Protein AF-A0A5N8YUF5-F1 (afdb_monomer_lite)

pLDDT: mean 70.06, std 10.8, range [46.75, 86.88]

Radius of gyration: 14.83 Å; chains: 1; bounding box: 30×30×35 Å

Foldseek 3Di:
DVVVVVPDDPVVCCVVCVVVVVVVVVLCVVQVPPPDPVSSVVSVVVVVVVVVVVVVVVCVVVVD

Secondary structure (DSSP, 8-state):
-TTHHHHS-HHHHHHHHHHHHHHHHHHHHHH--SS-HHHHHHHHHHHHHHHHHHHHHHHHHHT-

Structure (mmCIF, N/CA/C/O backbone):
data_AF-A0A5N8YUF5-F1
#
_entry.id   AF-A0A5N8YUF5-F1
#
loop_
_atom_site.group_PDB
_atom_site.id
_atom_site.type_symbol
_atom_site.label_atom_id
_atom_site.label_alt_id
_atom_site.label_comp_id
_atom_site.label_asym_id
_atom_site.label_entity_id
_atom_site.label_seq_id
_atom_site.pdbx_PDB_ins_code
_atom_site.Cartn_x
_atom_site.Cartn_y
_atom_site.Cartn_z
_atom_site.occupancy
_atom_site.B_i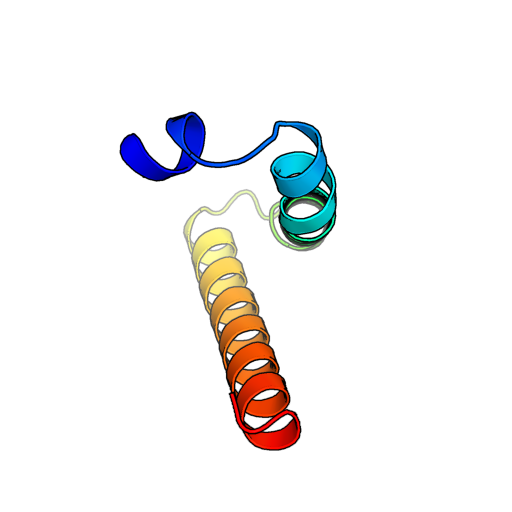so_or_equiv
_atom_site.auth_seq_id
_atom_site.auth_comp_id
_atom_site.auth_asym_id
_atom_site.auth_atom_id
_atom_site.pdbx_PDB_model_num
ATOM 1 N N . MET A 1 1 ? -13.021 12.427 3.186 1.00 48.75 1 MET A N 1
ATOM 2 C CA . MET A 1 1 ? -11.703 12.625 3.833 1.00 48.75 1 MET A CA 1
ATOM 3 C C . MET A 1 1 ? -11.682 13.829 4.771 1.00 48.75 1 MET A C 1
ATOM 5 O O . MET A 1 1 ? -11.269 13.637 5.899 1.00 48.75 1 MET A O 1
ATOM 9 N N . PHE A 1 2 ? -12.182 15.015 4.393 1.00 46.75 2 PHE A N 1
ATOM 10 C CA . PHE A 1 2 ? -12.173 16.204 5.273 1.00 46.75 2 PHE A CA 1
ATOM 11 C C . PHE A 1 2 ? -12.916 16.040 6.615 1.00 46.75 2 PHE A C 1
ATOM 13 O O . PHE A 1 2 ? -12.475 16.559 7.632 1.00 46.75 2 PHE A O 1
ATOM 20 N N . THR A 1 3 ? -14.000 15.267 6.644 1.00 53.75 3 THR A N 1
ATOM 21 C CA . THR A 1 3 ? -14.801 15.023 7.855 1.00 53.75 3 THR A CA 1
ATOM 22 C C . THR A 1 3 ? -14.207 13.980 8.808 1.00 53.75 3 THR A C 1
ATOM 24 O O . THR A 1 3 ? -14.452 14.070 10.003 1.00 53.75 3 THR A O 1
ATOM 27 N N . LEU A 1 4 ? -13.374 13.040 8.329 1.00 51.28 4 LEU A N 1
ATOM 28 C CA . LEU A 1 4 ? -12.720 12.035 9.190 1.00 51.28 4 LEU A CA 1
ATOM 29 C C . LEU A 1 4 ? -11.659 12.651 10.111 1.00 51.28 4 LEU A C 1
ATOM 31 O O . LEU A 1 4 ? -11.473 12.184 11.231 1.00 51.28 4 LEU A O 1
ATOM 35 N N . PHE A 1 5 ? -10.978 13.704 9.654 1.00 53.44 5 PHE A N 1
ATOM 36 C CA . PHE A 1 5 ? -9.952 14.391 10.441 1.00 53.44 5 PHE A CA 1
ATOM 37 C C . PHE A 1 5 ? -10.526 15.190 11.619 1.00 53.44 5 PHE A C 1
ATOM 39 O O . PHE A 1 5 ? -9.790 15.500 12.548 1.00 53.44 5 PHE A O 1
ATOM 46 N N . GLN A 1 6 ? -11.824 15.517 11.603 1.00 58.94 6 GLN A N 1
ATOM 47 C CA . GLN A 1 6 ? -12.473 16.284 12.673 1.00 58.94 6 GLN A CA 1
ATOM 48 C C . GLN A 1 6 ? -13.101 15.404 13.762 1.00 58.94 6 GLN A C 1
ATOM 50 O O . GLN A 1 6 ? -13.317 15.881 14.872 1.00 58.94 6 GLN A O 1
ATOM 55 N N . SER A 1 7 ? -13.388 14.132 13.468 1.00 59.25 7 SER A N 1
ATOM 56 C CA . SER A 1 7 ? -14.111 13.227 14.373 1.00 59.25 7 SER A CA 1
ATOM 57 C C . SER A 1 7 ? -13.233 12.188 15.082 1.00 59.25 7 SER A C 1
ATOM 59 O O . SER A 1 7 ? -13.741 11.446 15.918 1.00 59.25 7 SER A O 1
ATOM 61 N N . LEU A 1 8 ? -11.937 12.099 14.760 1.00 56.69 8 LEU A N 1
ATOM 62 C CA . LEU A 1 8 ? -11.014 11.104 15.323 1.00 56.69 8 LEU A CA 1
ATOM 63 C C . LEU A 1 8 ? -9.925 11.764 16.171 1.00 56.69 8 LEU A C 1
ATOM 65 O O . LEU A 1 8 ? -9.296 12.736 15.757 1.00 56.69 8 LEU A O 1
ATOM 69 N N . SER A 1 9 ? -9.671 11.209 17.359 1.00 62.88 9 SER A N 1
ATOM 70 C CA . SER A 1 9 ? -8.570 11.664 18.209 1.00 62.88 9 SER A CA 1
ATOM 71 C C . SER A 1 9 ? -7.227 11.441 17.500 1.00 62.88 9 SER A C 1
ATOM 73 O O . SER A 1 9 ? -6.996 10.384 16.910 1.00 62.88 9 SER A O 1
ATOM 75 N N . VAL A 1 10 ? -6.309 12.410 17.589 1.00 62.16 10 VAL A N 1
ATOM 76 C CA . VAL A 1 10 ? -4.963 12.353 16.967 1.00 62.16 10 VAL A CA 1
ATOM 77 C C . VAL A 1 10 ? -4.228 11.050 17.321 1.00 62.16 10 VAL A C 1
ATOM 79 O O . VAL A 1 10 ? -3.473 10.506 16.522 1.00 62.16 10 VAL A O 1
ATOM 82 N N . ARG A 1 11 ? -4.511 10.498 18.508 1.00 59.81 11 ARG A N 1
ATOM 83 C CA . ARG A 1 11 ? -3.961 9.234 19.001 1.00 59.81 11 ARG A CA 1
ATOM 84 C C . ARG A 1 11 ? -4.506 8.004 18.266 1.00 59.81 11 ARG A C 1
ATOM 86 O O . ARG A 1 11 ? -3.726 7.111 17.957 1.00 59.81 11 ARG A O 1
ATOM 93 N N . GLN A 1 12 ? -5.806 7.952 17.974 1.00 62.28 12 GLN A N 1
ATOM 94 C CA . GLN A 1 12 ? -6.392 6.873 17.165 1.00 62.28 12 GLN A CA 1
ATOM 95 C C . GLN A 1 12 ? -5.936 6.965 15.712 1.00 62.28 12 GLN A C 1
ATOM 97 O O . GLN A 1 12 ? -5.577 5.950 15.126 1.00 62.28 12 GLN A O 1
ATOM 102 N N . LEU A 1 13 ? -5.845 8.184 15.176 1.00 63.22 13 LEU A N 1
ATOM 103 C CA . LEU A 1 13 ? -5.321 8.420 13.836 1.00 63.22 13 LEU A CA 1
ATOM 104 C C . LEU A 1 13 ? -3.881 7.909 13.702 1.00 63.22 13 LEU A C 1
ATOM 106 O O . LEU A 1 13 ? -3.561 7.229 12.738 1.00 63.22 13 LEU A O 1
ATOM 110 N N . LEU A 1 14 ? -3.023 8.182 14.690 1.00 62.03 14 LEU A N 1
ATOM 111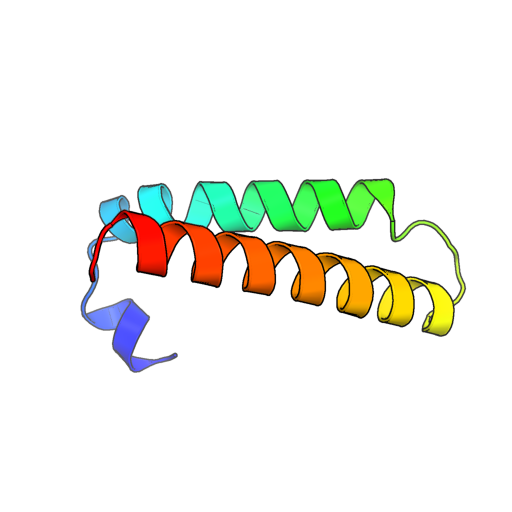 C CA . LEU A 1 14 ? -1.642 7.703 14.694 1.00 62.03 14 LEU A CA 1
ATOM 112 C C . LEU A 1 14 ? -1.550 6.184 14.856 1.00 62.03 14 LEU A C 1
ATOM 114 O O . LEU A 1 14 ? -0.763 5.565 14.158 1.00 62.03 14 LEU A O 1
ATOM 118 N N . ILE A 1 15 ? -2.344 5.556 15.724 1.00 67.38 15 ILE A N 1
ATOM 119 C CA . ILE A 1 15 ? -2.265 4.098 15.921 1.00 67.38 15 ILE A CA 1
ATOM 120 C C . ILE A 1 15 ? -2.821 3.332 14.711 1.00 67.38 15 ILE A C 1
ATOM 122 O O . ILE A 1 15 ? -2.252 2.309 14.336 1.00 67.38 15 ILE A O 1
ATOM 126 N N . GLU A 1 16 ? -3.890 3.817 14.076 1.00 66.56 16 GLU A N 1
ATOM 127 C CA . GLU A 1 16 ? -4.485 3.148 12.912 1.00 66.56 16 GLU A CA 1
ATOM 128 C C . GLU A 1 16 ? -3.800 3.507 11.590 1.00 66.56 16 GLU A C 1
ATOM 130 O O . GLU A 1 16 ? -3.658 2.644 10.724 1.00 66.56 16 GLU A O 1
ATOM 135 N N . GLN A 1 17 ? -3.350 4.755 11.410 1.00 63.84 17 GLN A N 1
ATOM 136 C CA . GLN A 1 17 ? -2.726 5.181 10.154 1.00 63.84 17 GLN A CA 1
ATOM 137 C C . GLN A 1 17 ? -1.210 5.008 10.145 1.00 63.84 17 GLN A C 1
ATOM 139 O O . GLN A 1 17 ? -0.672 4.793 9.064 1.00 63.84 17 GLN A O 1
ATOM 144 N N . ALA A 1 18 ? -0.499 5.028 11.282 1.00 70.38 18 ALA A N 1
ATOM 145 C CA . ALA A 1 18 ? 0.955 4.821 11.260 1.00 70.38 18 ALA A CA 1
ATOM 146 C C . ALA A 1 18 ? 1.371 3.472 10.645 1.00 70.38 18 ALA A C 1
ATOM 148 O O . ALA A 1 18 ? 2.296 3.482 9.836 1.00 70.38 18 ALA A O 1
ATOM 149 N N . PRO A 1 19 ? 0.697 2.333 10.907 1.00 73.81 19 PRO A N 1
ATOM 150 C CA . PRO A 1 19 ? 1.020 1.074 10.237 1.00 73.81 19 PRO A CA 1
ATOM 151 C C . PRO A 1 19 ? 0.817 1.151 8.719 1.00 73.81 19 PRO A C 1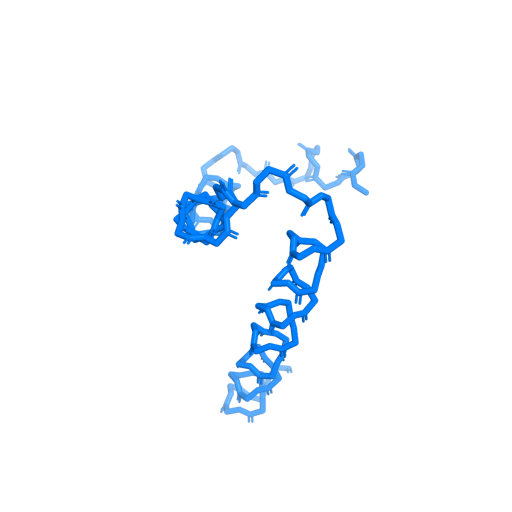
ATOM 153 O O . PRO A 1 19 ? 1.614 0.608 7.957 1.00 73.81 19 PRO A O 1
ATOM 156 N N . ALA A 1 20 ? -0.222 1.860 8.269 1.00 70.62 20 ALA A N 1
ATOM 157 C CA . ALA A 1 20 ? -0.514 2.052 6.851 1.00 70.62 20 ALA A CA 1
ATOM 158 C C . ALA A 1 20 ? 0.490 3.002 6.174 1.00 70.62 20 ALA A C 1
ATOM 160 O O . ALA A 1 20 ? 0.930 2.742 5.054 1.00 70.62 20 ALA A O 1
ATOM 161 N N . VAL A 1 21 ? 0.900 4.072 6.858 1.00 69.56 21 VAL A N 1
ATOM 162 C CA . VAL A 1 21 ? 1.930 5.007 6.384 1.00 69.56 21 VAL A CA 1
ATOM 163 C C . VAL A 1 21 ? 3.280 4.302 6.304 1.00 69.56 21 VAL A C 1
ATOM 165 O O . VAL A 1 21 ? 3.914 4.333 5.259 1.00 69.56 21 VAL A O 1
ATOM 168 N N . VAL A 1 22 ? 3.692 3.586 7.351 1.00 75.81 22 VAL A N 1
ATOM 169 C CA . VAL A 1 22 ? 4.958 2.838 7.346 1.00 75.81 22 VAL A CA 1
ATOM 170 C C . VAL A 1 22 ? 4.934 1.735 6.285 1.00 75.81 22 VAL A C 1
ATOM 172 O O . VAL A 1 22 ? 5.884 1.604 5.519 1.00 75.81 22 VAL A O 1
ATOM 175 N N . GLY A 1 23 ? 3.837 0.982 6.172 1.00 74.50 23 GLY A N 1
ATOM 176 C CA . GLY A 1 23 ? 3.693 -0.063 5.157 1.00 74.50 23 GLY A CA 1
ATOM 177 C C . GLY A 1 23 ? 3.751 0.483 3.729 1.00 74.50 23 GLY A C 1
ATOM 178 O O . GLY A 1 23 ? 4.471 -0.059 2.894 1.00 74.50 23 GLY A O 1
ATOM 179 N N . SER A 1 24 ? 3.050 1.586 3.451 1.00 68.06 24 SER A N 1
ATOM 180 C CA . SER A 1 24 ? 3.088 2.234 2.132 1.00 68.06 24 SER A CA 1
ATOM 181 C C . SER A 1 24 ? 4.456 2.840 1.814 1.00 68.06 24 SER A C 1
ATOM 183 O O . SER A 1 24 ? 4.888 2.769 0.668 1.00 68.06 24 SER A O 1
ATOM 185 N N . MET A 1 25 ? 5.171 3.356 2.814 1.00 66.19 25 MET A N 1
ATOM 186 C CA . MET A 1 25 ? 6.510 3.924 2.651 1.00 66.19 25 MET A CA 1
ATOM 187 C C . MET A 1 25 ? 7.572 2.844 2.396 1.00 66.19 25 MET A C 1
ATOM 189 O O . MET A 1 25 ? 8.400 3.010 1.507 1.00 66.19 25 MET A O 1
ATOM 193 N N . LEU A 1 26 ? 7.495 1.692 3.072 1.00 70.62 26 LEU A N 1
ATOM 194 C CA . LEU A 1 26 ? 8.363 0.538 2.791 1.00 70.62 26 LEU A CA 1
ATOM 195 C C . LEU A 1 26 ? 8.117 -0.041 1.393 1.00 70.62 26 LEU A C 1
ATOM 197 O O . LEU A 1 26 ? 9.058 -0.405 0.689 1.00 70.62 26 LEU A O 1
ATOM 201 N N . ILE A 1 27 ? 6.851 -0.101 0.974 1.00 71.12 27 ILE A N 1
ATOM 202 C CA . ILE A 1 27 ? 6.476 -0.494 -0.387 1.00 71.12 27 ILE A CA 1
ATOM 203 C C . ILE A 1 27 ? 7.026 0.521 -1.397 1.00 71.12 27 ILE A C 1
ATOM 205 O O . ILE A 1 27 ? 7.601 0.116 -2.406 1.00 71.12 27 ILE A O 1
ATOM 209 N N . ALA A 1 28 ? 6.912 1.819 -1.103 1.00 67.62 28 ALA A N 1
ATOM 210 C CA . ALA A 1 28 ? 7.483 2.883 -1.920 1.00 67.62 28 ALA A CA 1
ATOM 211 C C . ALA A 1 28 ? 9.005 2.713 -2.084 1.00 67.62 28 ALA A C 1
ATOM 213 O O . ALA A 1 28 ? 9.512 2.622 -3.198 1.00 67.62 28 ALA A O 1
ATOM 214 N N . GLU A 1 29 ? 9.748 2.567 -0.990 1.00 66.62 29 GLU A N 1
ATOM 215 C CA . GLU A 1 29 ? 11.206 2.413 -1.050 1.00 66.62 29 GLU A CA 1
ATOM 216 C C . GLU A 1 29 ? 11.672 1.123 -1.742 1.00 66.62 29 GLU A C 1
ATOM 218 O O . GLU A 1 29 ? 12.727 1.125 -2.387 1.00 66.62 29 GLU A O 1
ATOM 223 N N . ALA A 1 30 ? 10.911 0.030 -1.619 1.00 65.38 30 ALA A N 1
ATOM 224 C CA . ALA A 1 30 ? 11.253 -1.259 -2.217 1.00 65.38 30 ALA A CA 1
ATOM 225 C C . ALA A 1 30 ? 10.912 -1.341 -3.713 1.00 65.38 30 ALA A C 1
ATOM 227 O O . ALA A 1 30 ? 11.649 -1.970 -4.474 1.00 65.38 30 ALA A O 1
ATOM 228 N N . PHE A 1 31 ? 9.813 -0.715 -4.141 1.00 60.53 31 PHE A N 1
ATOM 229 C CA . PHE A 1 31 ? 9.271 -0.885 -5.490 1.00 60.53 31 PHE A CA 1
AT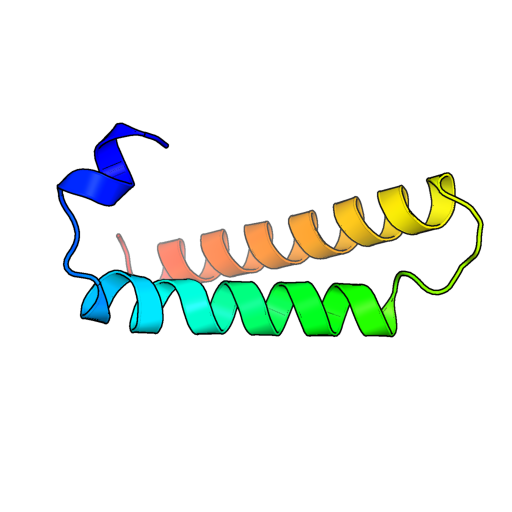OM 230 C C . PHE A 1 31 ? 9.351 0.364 -6.377 1.00 60.53 31 PHE A C 1
ATOM 232 O O . PHE A 1 31 ? 9.139 0.237 -7.577 1.00 60.53 31 PHE A O 1
ATOM 239 N N . TYR A 1 32 ? 9.682 1.546 -5.849 1.00 59.66 32 TYR A N 1
ATOM 240 C CA . TYR A 1 32 ? 9.633 2.823 -6.584 1.00 59.66 32 TYR A CA 1
ATOM 241 C C . TYR A 1 32 ? 11.008 3.473 -6.681 1.00 59.66 32 TYR A C 1
ATOM 243 O O . TYR A 1 32 ? 11.231 4.629 -6.337 1.00 59.66 32 TYR A O 1
ATOM 251 N N . LYS A 1 33 ? 11.979 2.669 -7.117 1.00 62.94 33 LYS A N 1
ATOM 252 C CA . LYS A 1 33 ? 13.292 3.153 -7.570 1.00 62.94 33 LYS A CA 1
ATOM 253 C C . LYS A 1 33 ? 13.487 2.980 -9.072 1.00 62.94 33 LYS A C 1
ATOM 255 O O . LYS A 1 33 ? 14.510 3.392 -9.615 1.00 62.94 33 LYS A O 1
ATOM 260 N N . PHE A 1 34 ? 12.526 2.358 -9.752 1.00 59.41 34 PHE A N 1
ATOM 261 C CA . PHE A 1 34 ? 12.545 2.236 -11.198 1.00 59.41 34 PHE A CA 1
ATOM 262 C C . PHE A 1 34 ? 12.198 3.615 -11.743 1.00 59.41 34 PHE A C 1
ATOM 264 O O . PHE A 1 34 ? 11.056 4.026 -11.626 1.00 59.41 34 PHE A O 1
ATOM 271 N N . GLY A 1 35 ? 13.153 4.338 -12.330 1.00 62.91 35 GLY A N 1
ATOM 272 C CA . GLY A 1 35 ? 12.937 5.667 -12.933 1.00 62.91 35 GLY A CA 1
ATOM 273 C C . GLY A 1 35 ? 11.953 5.700 -14.119 1.00 62.91 35 GLY A C 1
ATOM 274 O O . GLY A 1 35 ? 12.057 6.572 -14.976 1.00 62.91 35 GLY A O 1
ATOM 275 N N . SER A 1 36 ? 11.035 4.733 -14.205 1.00 60.62 36 SER A N 1
ATOM 276 C CA . SER A 1 36 ? 9.938 4.617 -15.151 1.00 60.62 36 SER A CA 1
ATOM 277 C C . SER A 1 36 ? 8.608 4.588 -14.395 1.00 60.62 36 SER A C 1
ATOM 279 O O . SER A 1 36 ? 8.241 3.592 -13.769 1.00 60.62 36 SER A O 1
ATOM 281 N N . PHE A 1 37 ? 7.849 5.669 -14.566 1.00 61.34 37 PHE A N 1
ATOM 282 C CA . PHE A 1 37 ? 6.534 5.901 -13.968 1.00 61.34 37 PHE A CA 1
ATOM 283 C C . PHE A 1 37 ? 5.538 4.744 -14.174 1.00 61.34 37 PHE A C 1
ATOM 285 O O . PHE A 1 37 ? 4.708 4.458 -13.318 1.00 61.34 37 PHE A O 1
ATOM 292 N N . THR A 1 38 ? 5.605 4.031 -15.304 1.00 69.62 38 THR A N 1
ATOM 293 C CA . THR A 1 38 ? 4.677 2.917 -15.584 1.00 69.62 38 THR A CA 1
ATOM 294 C C . THR A 1 38 ? 4.963 1.685 -14.722 1.00 69.62 38 THR A C 1
ATOM 296 O O . THR A 1 38 ? 4.032 1.028 -14.262 1.00 69.62 38 THR A O 1
ATOM 299 N N . LEU A 1 39 ? 6.238 1.378 -14.470 1.00 66.19 39 LEU A N 1
ATOM 300 C CA . LEU A 1 39 ? 6.650 0.258 -13.614 1.00 66.19 39 LEU A CA 1
ATOM 301 C C . LEU A 1 39 ? 6.259 0.506 -12.156 1.00 66.19 39 LEU A C 1
ATOM 303 O O . LEU A 1 39 ? 5.746 -0.387 -11.488 1.00 66.19 39 LEU A O 1
ATOM 307 N N . GLU A 1 40 ? 6.425 1.746 -11.714 1.00 68.50 40 GLU A N 1
ATOM 308 C CA . GLU A 1 40 ? 5.982 2.241 -10.413 1.00 68.50 40 GLU A CA 1
ATOM 309 C C . GLU A 1 40 ? 4.461 2.107 -10.232 1.00 68.50 40 GLU A C 1
ATOM 311 O O . GLU A 1 40 ? 3.987 1.580 -9.224 1.00 68.50 40 GLU A O 1
ATOM 316 N N . VAL A 1 41 ? 3.673 2.496 -11.239 1.00 74.62 41 VAL A N 1
ATOM 317 C CA . VAL A 1 41 ? 2.208 2.340 -11.215 1.00 74.62 41 VAL A CA 1
ATOM 318 C C . VAL A 1 41 ? 1.788 0.867 -11.206 1.00 74.62 41 VAL A C 1
ATOM 320 O O . VAL A 1 41 ? 0.868 0.495 -10.478 1.00 74.62 41 VAL A O 1
ATOM 323 N N . LEU A 1 42 ? 2.455 -0.001 -11.969 1.00 72.81 42 LEU A N 1
ATOM 324 C CA . LEU A 1 42 ? 2.153 -1.437 -11.960 1.00 72.81 42 LEU A CA 1
ATOM 325 C C . LEU A 1 42 ? 2.502 -2.088 -10.618 1.00 72.81 42 LEU A C 1
ATOM 327 O O . LEU A 1 42 ? 1.727 -2.905 -10.114 1.00 72.81 42 LEU A O 1
ATOM 331 N N . ALA A 1 43 ? 3.619 -1.693 -10.008 1.00 77.62 43 ALA A N 1
ATOM 332 C CA . ALA A 1 43 ? 3.981 -2.143 -8.672 1.00 77.62 43 ALA A CA 1
ATOM 333 C C . ALA A 1 43 ? 2.973 -1.661 -7.615 1.00 77.62 43 ALA A C 1
ATOM 335 O O . ALA A 1 43 ? 2.580 -2.457 -6.754 1.00 77.62 43 ALA A O 1
ATOM 336 N N . PHE A 1 44 ? 2.479 -0.418 -7.732 1.00 79.19 44 PHE A N 1
ATOM 337 C CA . PHE A 1 44 ? 1.384 0.105 -6.902 1.00 79.19 44 PHE A CA 1
ATOM 338 C C . PHE A 1 44 ? 0.129 -0.745 -7.007 1.00 79.19 44 PHE A C 1
ATOM 340 O O . PHE A 1 44 ? -0.437 -1.163 -6.000 1.00 79.19 44 PHE A O 1
ATOM 347 N N . LEU A 1 45 ? -0.318 -1.002 -8.238 1.00 80.00 45 LEU A N 1
ATOM 348 C CA . LEU A 1 45 ? -1.529 -1.770 -8.505 1.00 80.00 45 LEU A CA 1
ATOM 349 C C . LEU A 1 45 ? -1.409 -3.190 -7.946 1.00 80.00 45 LEU A C 1
ATOM 35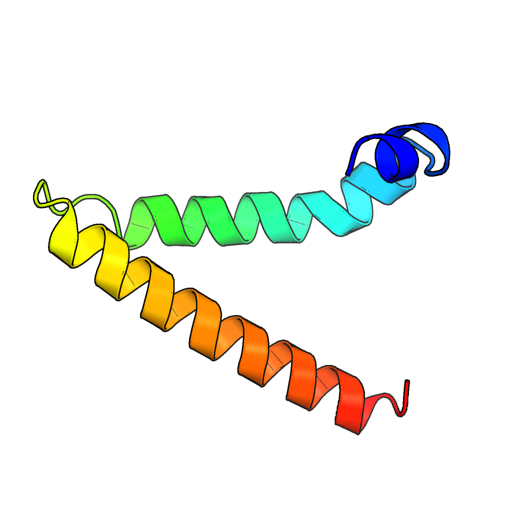1 O O . LEU A 1 45 ? -2.353 -3.686 -7.330 1.00 80.00 45 LEU A O 1
ATOM 355 N N . GLY A 1 46 ? -0.236 -3.812 -8.094 1.00 84.19 46 GLY A N 1
ATOM 356 C CA . GLY A 1 46 ? 0.061 -5.116 -7.509 1.00 84.19 46 GLY A CA 1
ATOM 357 C C . GLY A 1 46 ? -0.025 -5.104 -5.983 1.00 84.19 46 GLY A C 1
ATOM 358 O O . GLY A 1 46 ? -0.738 -5.921 -5.396 1.00 84.19 46 GLY A O 1
ATOM 359 N N . THR A 1 47 ? 0.642 -4.153 -5.324 1.00 81.38 47 THR A N 1
ATOM 360 C CA . THR A 1 47 ? 0.600 -4.058 -3.854 1.00 81.38 47 THR A CA 1
ATOM 361 C C . THR A 1 47 ? -0.785 -3.713 -3.330 1.00 81.38 47 THR A C 1
ATOM 363 O O . THR A 1 47 ? -1.236 -4.321 -2.358 1.00 81.38 47 THR A O 1
ATOM 366 N N . TRP A 1 48 ? -1.508 -2.816 -3.996 1.00 83.75 48 TRP A N 1
ATOM 367 C CA . TRP A 1 48 ? -2.882 -2.486 -3.636 1.00 83.75 48 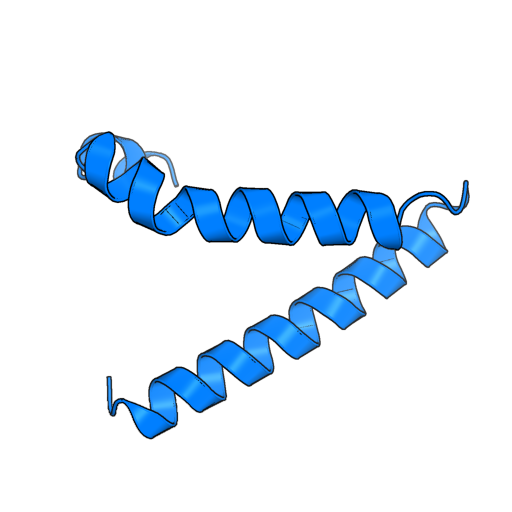TRP A CA 1
ATOM 368 C C . TRP A 1 48 ? -3.810 -3.699 -3.755 1.00 83.75 48 TRP A C 1
ATOM 370 O O . TRP A 1 48 ? -4.616 -3.944 -2.854 1.00 83.75 48 TRP A O 1
ATOM 380 N N . TYR A 1 49 ? -3.667 -4.501 -4.814 1.00 83.75 49 TYR A N 1
ATOM 381 C CA . TYR A 1 49 ? -4.445 -5.725 -4.987 1.00 83.75 49 TYR A CA 1
ATOM 382 C C . TYR A 1 49 ? -4.205 -6.723 -3.846 1.00 83.75 49 TYR A C 1
ATOM 384 O O . TYR A 1 49 ? -5.166 -7.230 -3.259 1.00 83.75 49 TYR A O 1
ATOM 392 N N . VAL A 1 50 ? -2.940 -6.957 -3.481 1.00 86.06 50 VAL A N 1
ATOM 393 C CA . VAL A 1 50 ? -2.567 -7.864 -2.381 1.00 86.06 50 VAL A CA 1
ATOM 394 C C . VAL A 1 50 ? -3.101 -7.364 -1.041 1.00 86.06 50 VAL A C 1
ATOM 396 O O . VAL A 1 50 ? -3.719 -8.132 -0.303 1.00 86.06 50 VAL A O 1
ATOM 399 N N . ILE A 1 51 ? -2.933 -6.075 -0.738 1.00 85.94 51 ILE A N 1
ATOM 400 C CA . ILE A 1 51 ? -3.453 -5.476 0.498 1.00 85.94 51 ILE A CA 1
ATOM 401 C C . ILE A 1 51 ? -4.980 -5.591 0.552 1.00 85.94 51 ILE A C 1
ATOM 403 O O . ILE A 1 51 ? -5.533 -5.973 1.581 1.00 85.94 51 ILE A O 1
ATOM 407 N N . ASN A 1 52 ? -5.680 -5.328 -0.551 1.00 84.75 52 ASN A N 1
ATOM 408 C CA . ASN A 1 52 ? -7.135 -5.450 -0.602 1.00 84.75 52 ASN A CA 1
ATOM 409 C C . ASN A 1 52 ? -7.601 -6.903 -0.399 1.00 84.75 52 ASN A C 1
ATOM 411 O O . ASN A 1 52 ? -8.593 -7.147 0.290 1.00 84.75 52 ASN A O 1
ATOM 415 N N . ALA A 1 53 ? -6.875 -7.879 -0.952 1.00 84.00 53 ALA A N 1
ATOM 416 C CA . ALA A 1 53 ? -7.138 -9.296 -0.715 1.00 84.00 53 ALA A CA 1
ATOM 417 C C . ALA A 1 53 ? -6.918 -9.676 0.759 1.00 84.00 53 ALA A C 1
ATOM 419 O O . ALA A 1 53 ? -7.772 -10.339 1.350 1.00 84.00 53 ALA A O 1
ATOM 420 N N . ALA A 1 54 ? -5.834 -9.196 1.375 1.00 86.44 54 ALA A N 1
ATOM 421 C CA . ALA A 1 54 ? -5.558 -9.403 2.794 1.00 86.44 54 ALA A CA 1
ATOM 422 C C . ALA A 1 54 ? -6.649 -8.785 3.682 1.00 86.44 54 ALA A C 1
ATOM 424 O O . ALA A 1 54 ? -7.155 -9.449 4.582 1.00 86.44 54 ALA A O 1
ATOM 425 N N . ILE A 1 55 ? -7.090 -7.558 3.389 1.00 86.75 55 ILE A N 1
ATOM 426 C CA . ILE A 1 55 ? -8.183 -6.895 4.117 1.00 86.75 55 ILE A CA 1
ATOM 427 C C . ILE A 1 55 ? -9.491 -7.682 3.984 1.00 86.75 55 ILE A C 1
ATOM 429 O O . ILE A 1 55 ? -10.188 -7.873 4.980 1.00 86.75 55 ILE A O 1
ATOM 433 N N . LYS A 1 56 ? -9.833 -8.166 2.781 1.00 83.31 56 LYS A N 1
ATOM 434 C CA . LYS A 1 56 ? -11.016 -9.022 2.577 1.00 83.31 56 LYS A CA 1
ATOM 435 C C . LYS A 1 56 ? -10.927 -10.313 3.387 1.00 83.31 56 LYS A C 1
ATOM 437 O O . LYS A 1 56 ? -11.918 -10.722 3.985 1.00 83.31 56 LYS A O 1
ATOM 442 N N . LEU A 1 57 ? -9.752 -10.935 3.421 1.00 85.31 57 LEU A N 1
ATOM 443 C CA . LEU A 1 57 ? -9.521 -12.159 4.180 1.00 85.31 57 LEU A CA 1
ATOM 444 C C . LEU A 1 57 ? -9.666 -11.910 5.685 1.00 85.31 57 LEU A C 1
ATOM 446 O O . LEU A 1 57 ? -10.412 -12.623 6.348 1.00 85.31 57 LEU A O 1
ATOM 450 N N . ILE A 1 58 ? -9.046 -10.848 6.200 1.00 85.94 58 ILE A N 1
ATOM 451 C CA . ILE A 1 58 ? -9.164 -10.425 7.600 1.00 85.94 58 ILE A CA 1
ATOM 452 C C . ILE A 1 58 ? -10.626 -10.129 7.953 1.00 85.94 58 ILE A C 1
ATOM 454 O O . ILE A 1 58 ? -11.120 -10.618 8.964 1.00 85.94 58 ILE A O 1
ATOM 458 N N . ARG A 1 59 ? -11.357 -9.400 7.104 1.00 82.50 59 ARG A N 1
ATOM 459 C CA . ARG A 1 59 ? -12.780 -9.100 7.321 1.00 82.50 59 ARG A CA 1
ATOM 460 C C . ARG A 1 59 ? -13.634 -10.365 7.409 1.00 82.50 59 ARG A C 1
ATOM 462 O O . ARG A 1 59 ? -14.421 -10.508 8.339 1.00 82.50 59 ARG A O 1
ATOM 469 N N . ASN A 1 60 ? -13.431 -11.301 6.483 1.00 80.62 60 ASN A N 1
ATOM 470 C CA . ASN A 1 60 ? -14.147 -12.577 6.475 1.00 80.62 60 ASN A CA 1
ATOM 471 C C . ASN A 1 60 ? -13.833 -13.428 7.714 1.00 80.62 60 ASN A C 1
ATOM 473 O O . ASN A 1 60 ? -14.726 -14.092 8.237 1.00 80.62 60 ASN A O 1
ATOM 477 N N . VAL A 1 61 ? -12.586 -13.396 8.195 1.00 83.19 61 VAL A N 1
ATOM 478 C CA . VAL A 1 61 ? -12.167 -14.109 9.411 1.00 83.19 61 VAL A CA 1
ATOM 479 C C . VAL A 1 61 ? -12.771 -13.474 10.666 1.00 83.19 61 VAL A C 1
ATOM 481 O O . VAL A 1 61 ? -13.210 -14.195 11.559 1.00 83.19 61 VAL A O 1
ATOM 484 N N . ILE A 1 62 ? -12.833 -12.143 10.731 1.00 86.88 62 ILE A N 1
ATOM 485 C CA . ILE A 1 62 ? -13.319 -11.417 11.914 1.00 86.88 62 ILE A CA 1
ATOM 486 C C . ILE A 1 62 ? -14.863 -11.287 11.918 1.00 86.88 62 ILE A C 1
ATOM 488 O O . ILE A 1 62 ? -15.437 -10.944 12.946 1.00 86.88 62 ILE A O 1
ATOM 492 N N . LYS A 1 63 ? -15.565 -11.647 10.825 1.00 65.50 63 LYS A N 1
ATOM 493 C CA . LYS A 1 63 ? -17.029 -11.478 10.656 1.00 65.50 63 LYS A CA 1
ATOM 494 C C . LYS A 1 63 ? -17.505 -10.054 11.009 1.00 65.50 63 LYS A C 1
ATOM 496 O O . LYS A 1 63 ? -18.500 -9.891 11.712 1.00 65.50 63 LYS A O 1
ATOM 501 N N . ILE A 1 64 ? -16.780 -9.040 10.535 1.00 58.06 64 ILE A N 1
ATOM 502 C CA . ILE A 1 64 ? -17.201 -7.625 10.573 1.00 58.06 64 ILE A CA 1
ATOM 503 C C . ILE A 1 64 ? -17.782 -7.234 9.218 1.00 58.06 64 ILE A C 1
ATOM 505 O O . ILE A 1 64 ? -17.173 -7.614 8.190 1.00 58.06 64 ILE A O 1
#

Sequence (64 aa):
MFTLFQSLSVRQLLIEQAPAVVGSMLIAEAFYKFGSFTLEVLAFLGTWYVINAAIKLIRNVIKI